Protein AF-A0A1B6F8Z1-F1 (afdb_monomer)

InterPro domains:
  IPR001841 Zinc finger, RING-type [PS50089] (67-107)
  IPR001841 Zinc finger, RING-type [SM00184] (67-106)
  IPR013083 Zinc finger, RING/FYVE/PHD-type [G3DSA:3.30.40.10] (55-114)
  IPR047227 RNA-binding protein MEX3 [PTHR23285] (30-114)

Nearest PDB structures (foldseek):
  5zi6-assembly3_F  TM=9.645E-01  e=3.222E-06  Homo sapiens
  2yhn-assembly1_B  TM=9.454E-01  e=1.757E-03  Homo sapiens
  6m2c-assembly2_F  TM=8.552E-01  e=6.358E-04  Homo sapiens
  6m2d-assembly6_F  TM=8.793E-01  e=1.170E-03  Homo sapiens
  6m2d-assembly4_D  TM=8.916E-01  e=1.642E-03  Homo sapiens

Mean predicted aligned error: 20.45 Å

Structure (mmCIF, N/CA/C/O backbone)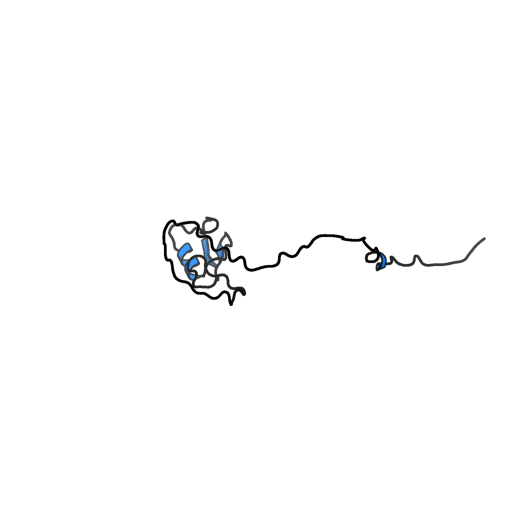:
data_AF-A0A1B6F8Z1-F1
#
_entry.id   AF-A0A1B6F8Z1-F1
#
loop_
_atom_site.group_PDB
_atom_site.id
_atom_site.type_symbol
_atom_site.label_atom_id
_atom_site.label_alt_id
_atom_site.label_comp_id
_atom_site.label_asym_id
_atom_site.label_entity_id
_atom_site.label_seq_id
_atom_site.pdbx_PDB_ins_code
_atom_site.Cartn_x
_atom_site.Cartn_y
_atom_site.Cartn_z
_atom_site.occupancy
_atom_site.B_iso_or_equiv
_atom_site.auth_seq_id
_atom_site.auth_comp_id
_atom_site.auth_asym_id
_atom_site.auth_atom_id
_atom_site.pdbx_PDB_model_num
ATOM 1 N N . SER A 1 1 ? 63.165 -21.901 60.356 1.00 39.94 1 SER A N 1
ATOM 2 C CA . SER A 1 1 ? 62.844 -22.607 59.102 1.00 39.94 1 SER A CA 1
ATOM 3 C C . SER A 1 1 ? 61.544 -22.018 58.585 1.00 39.94 1 SER A C 1
ATOM 5 O O . SER A 1 1 ? 60.593 -22.037 59.343 1.00 39.94 1 SER A O 1
ATOM 7 N N . SER A 1 2 ? 61.396 -21.387 57.430 1.00 43.84 2 SER A N 1
ATOM 8 C CA . SER A 1 2 ? 62.275 -21.141 56.291 1.00 43.84 2 SER A CA 1
ATOM 9 C C . SER A 1 2 ? 61.650 -19.974 55.512 1.00 43.84 2 SER A C 1
ATOM 11 O O . SER A 1 2 ? 60.426 -19.888 55.441 1.00 43.84 2 SER A O 1
ATOM 13 N N . SER A 1 3 ? 62.472 -19.102 54.936 1.00 50.91 3 SER A N 1
ATOM 14 C CA . SER A 1 3 ? 62.060 -18.169 53.878 1.00 50.91 3 SER A CA 1
ATOM 15 C C . SER A 1 3 ? 62.605 -18.662 52.534 1.00 50.91 3 SER A C 1
ATOM 17 O O . SER A 1 3 ? 63.558 -19.441 52.531 1.00 50.91 3 SER A O 1
ATOM 19 N N . SER A 1 4 ? 62.015 -18.137 51.450 1.00 47.31 4 SER A N 1
ATOM 20 C CA . SER A 1 4 ? 62.278 -18.331 50.006 1.00 47.31 4 SER A CA 1
ATOM 21 C C . SER A 1 4 ? 61.305 -19.296 49.314 1.00 47.31 4 SER A C 1
ATOM 23 O O . SER A 1 4 ? 61.006 -20.341 49.871 1.00 47.31 4 SER A O 1
ATOM 25 N N . SER A 1 5 ? 60.833 -19.115 48.074 1.00 51.03 5 SER A N 1
ATOM 26 C CA . SER A 1 5 ? 60.588 -17.987 47.145 1.00 51.03 5 SER A CA 1
ATOM 27 C C . SER A 1 5 ? 60.128 -18.630 45.822 1.00 51.03 5 SER A C 1
ATOM 29 O O . SER A 1 5 ? 60.764 -19.587 45.395 1.00 51.03 5 SER A O 1
ATOM 31 N N . GLY A 1 6 ? 59.135 -18.045 45.136 1.00 45.03 6 GLY A N 1
ATOM 32 C CA . GLY A 1 6 ? 58.865 -18.239 43.696 1.00 45.03 6 GLY A CA 1
ATOM 33 C C . GLY A 1 6 ? 58.199 -19.564 43.287 1.00 45.03 6 GLY A C 1
ATOM 34 O O . GLY A 1 6 ? 58.293 -20.560 43.984 1.00 45.03 6 GLY A O 1
ATOM 35 N N . SER A 1 7 ? 57.496 -19.682 42.164 1.00 46.94 7 SER A N 1
ATOM 36 C CA . SER A 1 7 ? 57.158 -18.740 41.095 1.00 46.94 7 SER A CA 1
ATOM 37 C C . SER A 1 7 ? 56.039 -19.360 40.252 1.00 46.94 7 SER A C 1
ATOM 39 O O . SER A 1 7 ? 55.919 -20.578 40.185 1.00 46.94 7 SER A O 1
ATOM 41 N N . ALA A 1 8 ? 55.312 -18.490 39.550 1.00 48.25 8 ALA A N 1
ATOM 42 C CA . ALA A 1 8 ? 54.651 -18.751 38.273 1.00 48.25 8 ALA A CA 1
ATOM 43 C C . ALA A 1 8 ? 53.645 -19.915 38.227 1.00 48.25 8 ALA A C 1
ATOM 45 O O . ALA A 1 8 ? 53.979 -21.038 37.860 1.00 48.25 8 ALA A O 1
ATOM 46 N N . THR A 1 9 ? 52.358 -19.600 38.411 1.00 49.16 9 THR A N 1
ATOM 47 C CA . THR A 1 9 ? 51.328 -20.340 37.672 1.00 49.16 9 THR A CA 1
ATOM 48 C C . THR A 1 9 ? 51.445 -19.878 36.221 1.00 49.16 9 THR A C 1
ATOM 50 O O . THR A 1 9 ? 50.915 -18.838 35.825 1.00 49.16 9 THR A O 1
ATOM 53 N N . THR A 1 10 ? 52.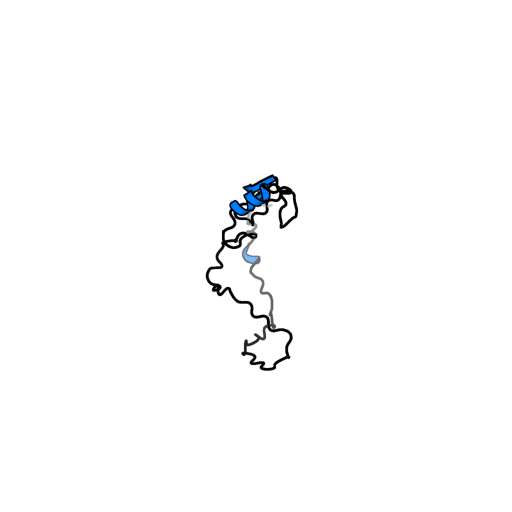279 -20.582 35.464 1.00 53.09 10 THR A N 1
ATOM 54 C CA . THR A 1 10 ? 52.391 -20.443 34.016 1.00 53.09 10 THR A CA 1
ATOM 55 C C . THR A 1 10 ? 51.003 -20.494 33.398 1.00 53.09 10 THR A C 1
ATOM 57 O O . THR A 1 10 ? 50.151 -21.271 33.828 1.00 53.09 10 THR A O 1
ATOM 60 N N . GLY A 1 11 ? 50.795 -19.581 32.453 1.00 49.91 11 GLY A N 1
ATOM 61 C CA . GLY A 1 11 ? 49.508 -19.229 31.890 1.00 49.91 11 GLY A CA 1
ATOM 62 C C . GLY A 1 11 ? 48.669 -20.410 31.424 1.00 49.91 11 GLY A C 1
ATOM 63 O O . GLY A 1 11 ? 49.165 -21.468 31.046 1.00 49.91 11 GLY A O 1
ATOM 64 N N . LEU A 1 12 ? 47.364 -20.159 31.432 1.00 56.88 12 LEU A N 1
ATOM 65 C CA . LEU A 1 12 ? 46.377 -20.871 30.639 1.00 56.88 12 LEU A CA 1
ATOM 66 C C . LEU A 1 12 ? 46.849 -20.833 29.178 1.00 56.88 12 LEU A C 1
ATOM 68 O O . LEU A 1 12 ? 46.664 -19.838 28.479 1.00 56.88 12 LEU A O 1
ATOM 72 N N . ASP A 1 13 ? 47.541 -21.890 28.763 1.00 56.09 13 ASP A N 1
ATOM 73 C CA . ASP A 1 13 ? 48.029 -22.071 27.407 1.00 56.09 13 ASP A CA 1
ATOM 74 C C . ASP A 1 13 ? 46.828 -22.340 26.495 1.00 56.09 13 ASP A C 1
ATOM 76 O O . ASP A 1 13 ? 46.313 -23.453 26.379 1.00 56.09 13 ASP A O 1
ATOM 80 N N . LEU A 1 14 ? 46.352 -21.274 25.850 1.00 55.78 14 LEU A N 1
ATOM 81 C CA . LEU A 1 14 ? 45.300 -21.322 24.834 1.00 55.78 14 LEU A CA 1
ATOM 82 C C . LEU A 1 14 ? 45.737 -22.112 23.573 1.00 55.78 14 LEU A C 1
ATOM 84 O O . LEU A 1 14 ? 44.960 -22.262 22.633 1.00 55.78 14 LEU A O 1
ATOM 88 N N . GLY A 1 15 ? 46.960 -22.655 23.545 1.00 56.22 15 GLY A N 1
ATOM 89 C CA . GLY A 1 15 ? 47.488 -23.508 22.484 1.00 56.22 15 GLY A CA 1
ATOM 90 C C . GLY A 1 15 ? 46.972 -24.950 22.506 1.00 56.22 15 GLY A C 1
ATOM 91 O O . GLY A 1 15 ? 47.116 -25.653 21.511 1.00 56.22 15 GLY A O 1
ATOM 92 N N . SER A 1 16 ? 46.299 -25.389 23.573 1.00 53.25 16 SER A N 1
ATOM 93 C CA . SER A 1 16 ? 45.811 -26.777 23.694 1.00 53.25 16 SER A CA 1
ATOM 94 C C . SER A 1 16 ? 44.429 -27.041 23.067 1.00 53.25 16 SER A C 1
ATOM 96 O O . SER A 1 16 ? 43.967 -28.177 23.071 1.00 53.25 16 SER A O 1
ATOM 98 N N . ILE A 1 17 ?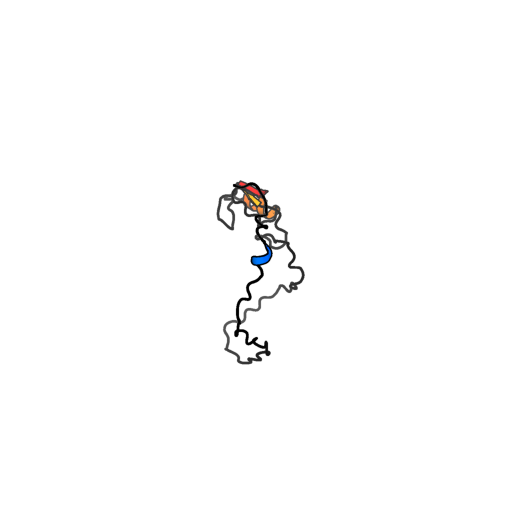 43.757 -26.029 22.502 1.00 57.03 17 ILE A N 1
ATOM 99 C CA . ILE A 1 17 ? 42.420 -26.198 21.890 1.00 57.03 17 ILE A CA 1
ATOM 100 C C . ILE A 1 17 ? 42.512 -26.707 20.439 1.00 57.03 17 ILE A C 1
ATOM 102 O O . ILE A 1 17 ? 41.608 -27.384 19.963 1.00 57.03 17 ILE A O 1
ATOM 106 N N . TRP A 1 18 ? 43.612 -26.434 19.735 1.00 61.06 18 TRP A N 1
ATOM 107 C CA . TRP A 1 18 ? 43.777 -26.783 18.315 1.00 61.06 18 TRP A CA 1
ATOM 108 C C . TRP A 1 18 ? 44.760 -27.940 18.074 1.00 61.06 18 TRP A C 1
ATOM 110 O O . TRP A 1 18 ? 45.132 -28.219 16.938 1.00 61.06 18 TRP A O 1
ATOM 120 N N . GLY A 1 19 ? 45.171 -28.630 19.143 1.00 58.47 19 GLY A N 1
ATOM 121 C CA . GLY A 1 19 ? 46.264 -29.601 19.131 1.00 58.47 19 GLY A CA 1
ATOM 122 C C . GLY A 1 19 ? 45.883 -31.004 19.593 1.00 58.47 19 GLY A C 1
ATOM 123 O O . GLY A 1 19 ? 46.650 -31.608 20.333 1.00 58.47 19 GLY A O 1
ATOM 124 N N . THR A 1 20 ? 44.733 -31.546 19.179 1.00 50.47 20 THR A N 1
ATOM 125 C CA . THR A 1 20 ? 44.533 -33.006 19.218 1.00 50.47 20 THR A CA 1
ATOM 126 C C . THR A 1 20 ? 44.026 -33.501 17.872 1.00 50.47 20 THR A C 1
ATOM 128 O O . THR A 1 20 ? 42.881 -33.299 17.482 1.00 50.47 20 THR A O 1
ATOM 131 N N . SER A 1 21 ? 44.970 -34.108 17.153 1.00 59.69 21 SER A N 1
ATOM 132 C CA . SER A 1 21 ? 44.786 -35.026 16.038 1.00 59.69 21 SER A CA 1
ATOM 133 C C . SER A 1 21 ? 43.542 -35.887 16.249 1.00 59.69 21 SER A C 1
ATOM 135 O O . SER A 1 21 ? 43.570 -36.798 17.077 1.00 59.69 21 SER A O 1
ATOM 137 N N . LEU A 1 22 ? 42.473 -35.601 15.505 1.00 49.47 22 LEU A N 1
ATOM 138 C CA . LEU A 1 22 ? 41.366 -36.531 15.374 1.00 49.47 22 LEU A CA 1
ATOM 139 C C . LEU A 1 22 ? 41.621 -37.404 14.149 1.00 49.47 22 LEU A C 1
ATOM 141 O O . LEU A 1 22 ? 42.007 -36.945 13.077 1.00 49.47 22 LEU A O 1
ATOM 145 N N . ASP A 1 23 ? 41.510 -38.680 14.450 1.00 55.94 23 ASP A N 1
ATOM 146 C CA . ASP A 1 23 ? 41.768 -39.867 13.673 1.00 55.94 23 ASP A CA 1
ATOM 147 C C . ASP A 1 23 ? 41.048 -39.910 12.313 1.00 55.94 23 ASP A C 1
ATOM 149 O O . ASP A 1 23 ? 40.089 -39.186 12.054 1.00 55.94 23 ASP A O 1
ATOM 153 N N . ARG A 1 24 ? 41.572 -40.794 11.463 1.00 61.94 24 ARG A N 1
ATOM 154 C CA . ARG A 1 24 ? 41.168 -41.155 10.100 1.00 61.94 24 ARG A CA 1
ATOM 155 C C . ARG A 1 24 ? 39.658 -41.063 9.826 1.00 61.94 24 ARG A C 1
ATOM 157 O O . ARG A 1 24 ? 38.878 -41.839 10.366 1.00 61.94 24 ARG A O 1
ATOM 164 N N . ASP A 1 25 ? 39.286 -40.240 8.851 1.00 50.81 25 ASP A N 1
ATOM 165 C CA . ASP A 1 25 ? 38.015 -40.365 8.133 1.00 50.81 25 ASP A CA 1
ATOM 166 C C . ASP A 1 25 ? 38.286 -41.115 6.819 1.00 50.81 25 ASP A C 1
ATOM 168 O O . ASP A 1 25 ? 38.615 -40.537 5.783 1.00 50.81 25 ASP A O 1
ATOM 172 N N . GLU A 1 26 ? 38.284 -42.449 6.897 1.00 56.62 26 GLU A N 1
ATOM 173 C CA . GLU A 1 26 ? 38.141 -43.283 5.707 1.00 56.62 26 GLU A CA 1
ATOM 174 C C . GLU A 1 26 ? 36.661 -43.356 5.351 1.00 56.62 26 GLU A C 1
ATOM 176 O O . GLU A 1 26 ? 35.887 -44.066 5.990 1.00 56.62 26 GLU A O 1
ATOM 181 N N . GLY A 1 27 ? 36.312 -42.679 4.264 1.00 58.81 27 GLY A N 1
ATOM 182 C CA . GLY A 1 27 ? 35.118 -42.979 3.499 1.00 58.81 27 GLY A CA 1
ATOM 183 C C . GLY A 1 27 ? 34.181 -41.795 3.358 1.00 58.81 27 GLY A C 1
ATOM 184 O O . GLY A 1 27 ? 33.666 -41.270 4.332 1.00 58.81 27 GLY A O 1
ATOM 185 N N . LEU A 1 28 ? 33.899 -41.476 2.098 1.00 60.56 28 LEU A N 1
ATOM 186 C CA . LEU A 1 28 ? 32.564 -41.359 1.503 1.00 60.56 28 LEU A CA 1
ATOM 187 C C . LEU A 1 28 ? 32.601 -40.254 0.449 1.00 60.56 28 LEU A C 1
ATOM 189 O O . LEU A 1 28 ? 32.585 -39.065 0.753 1.00 60.56 28 LEU A O 1
ATOM 193 N N . GLY A 1 29 ? 32.623 -40.663 -0.817 1.00 56.00 29 GLY A N 1
ATOM 194 C CA . GLY A 1 29 ? 32.463 -39.723 -1.913 1.00 56.00 29 GLY A CA 1
ATOM 195 C C . GLY A 1 29 ? 32.822 -40.298 -3.269 1.00 56.00 29 GLY A C 1
ATOM 196 O O . GLY A 1 29 ? 33.620 -39.694 -3.980 1.00 56.00 29 GLY A O 1
ATOM 197 N N . ASP A 1 30 ? 32.232 -41.436 -3.644 1.00 51.75 30 ASP A N 1
ATOM 198 C CA . ASP A 1 30 ? 32.020 -41.727 -5.062 1.00 51.75 30 ASP A CA 1
ATOM 199 C C . ASP A 1 30 ? 31.286 -40.521 -5.656 1.00 51.75 30 ASP A C 1
ATOM 201 O O . ASP A 1 30 ? 30.104 -40.287 -5.400 1.00 51.75 30 ASP A O 1
ATOM 205 N N . SER A 1 31 ? 32.033 -39.687 -6.374 1.00 55.44 31 SER A N 1
ATOM 206 C CA . SER A 1 31 ? 31.481 -38.561 -7.109 1.00 55.44 31 SER A CA 1
ATOM 207 C C . SER A 1 31 ? 30.660 -39.139 -8.258 1.00 55.44 31 SER A C 1
ATOM 209 O O . SER A 1 31 ? 31.244 -39.821 -9.103 1.00 55.44 31 SER A O 1
ATOM 211 N N . PRO A 1 32 ? 29.340 -38.898 -8.350 1.00 55.88 32 PRO A N 1
ATOM 212 C CA . PRO A 1 32 ? 28.627 -39.262 -9.556 1.00 55.88 32 PRO A CA 1
ATOM 213 C C . PRO A 1 32 ? 29.120 -38.353 -10.681 1.00 55.88 32 PRO A C 1
ATOM 215 O O . PRO A 1 32 ? 28.863 -37.146 -10.700 1.00 55.88 32 PRO A O 1
ATOM 218 N N . SER A 1 33 ? 29.849 -38.950 -11.620 1.00 52.88 33 SER A N 1
ATOM 219 C CA . SER A 1 33 ? 30.078 -38.392 -12.943 1.00 52.88 33 SER A CA 1
ATOM 220 C C . SER A 1 33 ? 28.733 -37.947 -13.517 1.00 52.88 33 SER A C 1
ATOM 222 O O . SER A 1 33 ? 27.805 -38.751 -13.617 1.00 52.88 33 SER A O 1
ATOM 224 N N . PHE A 1 34 ? 28.600 -36.683 -13.920 1.00 49.59 34 PHE A N 1
ATOM 225 C CA . PHE A 1 34 ? 27.481 -36.266 -14.765 1.00 49.59 34 PHE A CA 1
ATOM 226 C C . PHE A 1 34 ? 27.748 -36.762 -16.195 1.00 49.59 34 PHE A C 1
ATOM 228 O O . PHE A 1 34 ? 27.952 -36.006 -17.138 1.00 49.59 34 PHE A O 1
ATOM 235 N N . GLU A 1 35 ? 27.795 -38.077 -16.380 1.00 52.00 35 GLU A N 1
ATOM 236 C CA . GLU A 1 35 ? 27.752 -38.640 -17.719 1.00 52.00 35 GLU A CA 1
ATOM 237 C C . GLU A 1 35 ? 26.316 -38.524 -18.212 1.00 52.00 35 GLU A C 1
ATOM 239 O O . GLU A 1 35 ? 25.429 -39.284 -17.838 1.00 52.00 35 GLU A O 1
ATOM 244 N N . THR A 1 36 ? 26.105 -37.468 -18.996 1.00 55.19 36 THR A N 1
ATOM 245 C CA . THR A 1 36 ? 25.081 -37.277 -20.023 1.00 55.19 36 THR A CA 1
ATOM 246 C C . THR A 1 36 ? 24.231 -38.526 -20.270 1.00 55.19 36 THR A C 1
ATOM 248 O O . THR A 1 36 ? 24.493 -39.313 -21.182 1.00 55.19 36 THR A O 1
ATOM 251 N N . ALA A 1 37 ? 23.170 -38.691 -19.480 1.00 49.78 37 ALA A N 1
ATOM 252 C CA . ALA A 1 37 ? 22.161 -39.700 -19.737 1.00 49.78 37 ALA A CA 1
ATOM 253 C C . ALA A 1 37 ? 21.346 -39.254 -20.956 1.00 49.78 37 ALA A C 1
ATOM 255 O O . ALA A 1 37 ? 20.314 -38.591 -20.849 1.00 49.78 37 ALA A O 1
ATOM 256 N N . THR A 1 38 ? 21.823 -39.640 -22.140 1.00 55.91 38 THR A N 1
ATOM 257 C CA . THR A 1 38 ? 20.963 -39.874 -23.301 1.00 55.91 38 THR A CA 1
ATOM 258 C C . THR A 1 38 ? 20.013 -41.008 -22.928 1.00 55.91 38 THR A C 1
ATOM 260 O O . THR A 1 38 ? 20.247 -42.174 -23.222 1.00 55.91 38 THR A O 1
ATOM 263 N N . ALA A 1 39 ? 18.932 -40.667 -22.236 1.00 44.97 39 ALA A N 1
ATOM 264 C CA . ALA A 1 39 ? 17.770 -41.523 -22.101 1.00 44.97 39 ALA A CA 1
ATOM 265 C C . ALA A 1 39 ? 16.736 -41.046 -23.125 1.00 44.97 39 ALA A C 1
ATOM 267 O O . ALA A 1 39 ? 15.771 -40.354 -22.812 1.00 44.97 39 ALA A O 1
ATOM 268 N N . SER A 1 40 ? 16.966 -41.409 -24.390 1.00 61.38 40 SER A N 1
ATOM 269 C CA . SER A 1 40 ? 15.867 -41.523 -25.345 1.00 61.38 40 SER A CA 1
ATOM 270 C C . SER A 1 40 ? 15.004 -42.691 -24.899 1.00 61.38 40 SER A C 1
ATOM 272 O O . SER A 1 40 ? 15.398 -43.839 -25.075 1.00 61.38 40 SER A O 1
ATOM 274 N N . SER A 1 41 ? 13.843 -42.413 -24.318 1.00 48.84 41 SER A N 1
ATOM 275 C CA . SER A 1 41 ? 12.703 -43.332 -24.318 1.00 48.84 41 SER A CA 1
ATOM 276 C C . SER A 1 41 ? 11.435 -42.554 -24.009 1.00 48.84 41 SER A C 1
ATOM 278 O O . SER A 1 41 ? 11.125 -42.225 -22.867 1.00 48.84 41 SER A O 1
ATOM 280 N N . SER A 1 42 ? 10.727 -42.248 -25.088 1.00 56.84 42 SER A N 1
ATOM 281 C CA . SER A 1 42 ? 9.384 -41.700 -25.146 1.00 56.84 42 SER A CA 1
ATOM 282 C C . SER A 1 42 ? 8.424 -42.456 -24.227 1.00 56.84 42 SER A C 1
ATOM 284 O O . SER A 1 42 ? 8.062 -43.597 -24.510 1.00 56.84 42 SER A O 1
ATOM 286 N N . ILE A 1 43 ? 7.951 -41.796 -23.170 1.00 63.53 43 ILE A N 1
ATOM 287 C CA . ILE A 1 43 ? 6.708 -42.187 -22.505 1.00 63.53 43 ILE A CA 1
ATOM 288 C C . ILE A 1 43 ? 5.608 -41.273 -23.039 1.00 63.53 43 ILE A C 1
ATOM 290 O O . ILE A 1 43 ? 5.672 -40.049 -22.971 1.00 63.53 43 ILE A O 1
ATOM 294 N N . TRP A 1 44 ? 4.651 -41.914 -23.688 1.00 52.31 44 TRP A N 1
ATOM 295 C CA . TRP A 1 44 ? 3.636 -41.343 -24.553 1.00 52.31 44 TRP A CA 1
ATOM 296 C C . TRP A 1 44 ? 2.650 -40.431 -23.799 1.00 52.31 44 TRP A C 1
ATOM 298 O O . TRP A 1 44 ? 1.992 -40.842 -22.851 1.00 52.31 44 TRP A O 1
ATOM 308 N N . SER A 1 45 ? 2.576 -39.193 -24.287 1.00 56.25 45 SER A N 1
ATOM 309 C CA . SER A 1 45 ? 1.421 -38.301 -24.464 1.00 56.25 45 SER A CA 1
ATOM 310 C C . SER A 1 45 ? 0.278 -38.278 -23.437 1.00 56.25 45 SER A C 1
ATOM 312 O O . SER A 1 45 ? -0.576 -39.159 -23.410 1.00 56.25 45 SER A O 1
ATOM 314 N N . PHE A 1 46 ? 0.077 -37.100 -22.842 1.00 54.97 46 PHE A N 1
ATOM 315 C CA . PHE A 1 46 ? -1.228 -36.441 -22.898 1.00 54.97 46 PHE A CA 1
ATOM 316 C C . PHE A 1 46 ? -1.057 -34.919 -23.018 1.00 54.97 46 PHE A C 1
ATOM 318 O O . PHE A 1 46 ? -0.306 -34.292 -22.281 1.00 54.97 46 PHE A O 1
ATOM 325 N N . SER A 1 47 ? -1.781 -34.360 -23.987 1.00 50.19 47 SER A N 1
ATOM 326 C CA . SER A 1 47 ? -2.068 -32.936 -24.183 1.00 50.19 47 SER A CA 1
ATOM 327 C C . SER A 1 47 ? -0.892 -32.014 -24.518 1.00 50.19 47 SER A C 1
ATOM 329 O O . SER A 1 47 ? -0.240 -31.419 -23.665 1.00 50.19 47 SER A O 1
ATOM 331 N N . ALA A 1 48 ? -0.730 -31.782 -25.821 1.00 54.16 48 ALA A N 1
ATOM 332 C CA . ALA A 1 48 ? -0.130 -30.562 -26.333 1.00 54.16 48 ALA A CA 1
ATOM 333 C C . ALA A 1 48 ? -0.820 -29.337 -25.707 1.00 54.16 48 ALA A C 1
ATOM 335 O O . ALA A 1 48 ? -1.980 -29.047 -26.002 1.00 54.16 48 ALA A O 1
ATOM 336 N N . ARG A 1 49 ? -0.091 -28.586 -24.882 1.00 55.16 49 ARG A N 1
ATOM 337 C CA . ARG A 1 49 ? -0.377 -27.169 -24.671 1.00 55.16 49 ARG A CA 1
ATOM 338 C C . ARG A 1 49 ? 0.894 -26.379 -24.964 1.00 55.16 49 ARG A C 1
ATOM 340 O O . ARG A 1 49 ? 1.780 -26.340 -24.114 1.00 55.16 49 ARG A O 1
ATOM 347 N N . PRO A 1 50 ? 1.017 -25.742 -26.140 1.00 53.06 50 PRO A N 1
ATOM 348 C CA . PRO A 1 50 ? 2.057 -24.753 -26.333 1.00 53.06 50 PRO A CA 1
ATOM 349 C C . PRO A 1 50 ? 1.682 -23.540 -25.481 1.00 53.06 50 PRO A C 1
ATOM 351 O O . PRO A 1 50 ? 0.606 -22.967 -25.631 1.00 53.06 50 PRO A O 1
ATOM 354 N N . SER A 1 51 ? 2.548 -23.171 -24.549 1.00 48.47 51 SER A N 1
ATOM 355 C CA . SER A 1 51 ? 2.517 -21.841 -23.946 1.00 48.47 51 SER A CA 1
ATOM 356 C C . SER A 1 51 ? 3.907 -21.239 -24.135 1.00 48.47 51 SER A C 1
ATOM 358 O O . SER A 1 51 ? 4.815 -21.613 -23.399 1.00 48.47 51 SER A O 1
ATOM 360 N N . PRO A 1 52 ? 4.136 -20.365 -25.126 1.00 69.19 52 PRO A N 1
ATOM 361 C CA . PRO A 1 52 ? 5.121 -19.303 -24.982 1.00 69.19 52 PRO A CA 1
ATOM 362 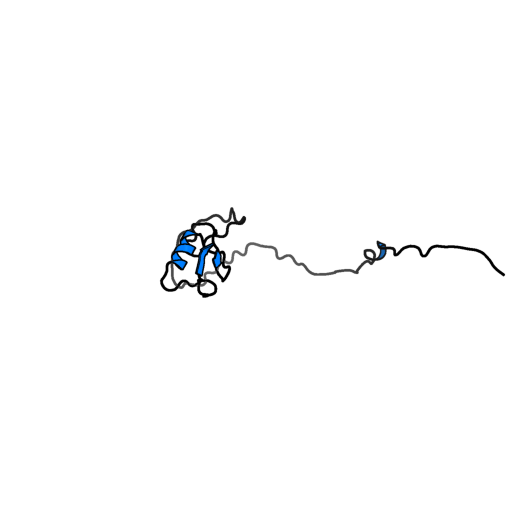C C . PRO A 1 52 ? 4.416 -18.084 -24.339 1.00 69.19 52 PRO A C 1
ATOM 364 O O . PRO A 1 52 ? 3.183 -18.090 -24.267 1.00 69.19 52 PRO A O 1
ATOM 367 N N . PRO A 1 53 ? 5.098 -17.006 -23.917 1.00 50.84 53 PRO A N 1
ATOM 368 C CA . PRO A 1 53 ? 6.537 -16.743 -23.903 1.00 50.84 53 PRO A CA 1
ATOM 369 C C . PRO A 1 53 ? 7.025 -16.228 -22.529 1.00 50.84 53 PRO A C 1
ATOM 371 O O . PRO A 1 53 ? 6.379 -15.396 -21.911 1.00 50.84 53 PRO A O 1
ATOM 374 N N . HIS A 1 54 ? 8.229 -16.593 -22.101 1.00 47.22 54 HIS A N 1
ATOM 375 C CA . HIS A 1 54 ? 9.173 -15.563 -21.657 1.00 47.22 54 HIS A CA 1
ATOM 376 C C . HIS A 1 54 ? 10.575 -16.154 -21.644 1.00 47.22 54 HIS A C 1
ATOM 378 O O . HIS A 1 54 ? 11.012 -16.832 -20.719 1.00 47.22 54 HIS A O 1
ATOM 384 N N . SER A 1 55 ? 11.267 -15.908 -22.749 1.00 52.62 55 SER A N 1
ATOM 385 C CA . SER A 1 55 ? 12.714 -15.907 -22.773 1.00 52.62 55 SER A CA 1
ATOM 386 C C . SER A 1 55 ? 13.169 -14.726 -21.920 1.00 52.62 55 SER A C 1
ATOM 388 O O . SER A 1 55 ? 13.303 -13.616 -22.421 1.00 52.62 55 SER A O 1
ATOM 390 N N . THR A 1 56 ? 13.376 -14.943 -20.629 1.00 50.41 56 THR A N 1
ATOM 391 C CA . THR A 1 56 ? 14.205 -14.054 -19.814 1.00 50.41 56 THR A CA 1
ATOM 392 C C . THR A 1 56 ? 15.374 -14.875 -19.330 1.00 50.41 56 THR A C 1
ATOM 394 O O . THR A 1 56 ? 15.233 -15.753 -18.483 1.00 50.41 56 THR A O 1
ATOM 397 N N . SER A 1 57 ? 16.515 -14.625 -19.960 1.00 48.94 57 SER A N 1
ATOM 398 C CA . SER A 1 57 ? 17.834 -15.094 -19.565 1.00 48.94 57 SER A CA 1
ATOM 399 C C . SER A 1 57 ? 17.990 -15.091 -18.035 1.00 48.94 57 SER A C 1
ATOM 401 O O . SER A 1 57 ? 17.660 -14.081 -17.419 1.00 48.94 57 SER A O 1
ATOM 403 N N . PRO A 1 58 ? 18.542 -16.142 -17.401 1.00 52.19 58 PRO A N 1
ATOM 404 C CA . PRO A 1 58 ? 18.834 -16.149 -15.964 1.00 52.19 58 PRO A CA 1
ATOM 405 C C . PRO A 1 58 ? 20.109 -15.349 -15.622 1.00 52.19 58 PRO A C 1
ATOM 407 O O . PRO A 1 58 ? 20.831 -15.689 -14.689 1.00 52.19 58 PRO A O 1
ATOM 410 N N . THR A 1 59 ? 20.411 -14.295 -16.384 1.00 50.19 59 THR A N 1
ATOM 411 C CA . THR A 1 59 ? 21.405 -13.293 -15.985 1.00 50.19 59 THR A CA 1
ATOM 412 C C . THR A 1 59 ? 20.634 -12.176 -15.290 1.00 50.19 59 THR A C 1
ATOM 414 O O . THR A 1 59 ? 19.535 -11.840 -15.717 1.00 50.19 59 THR A O 1
ATOM 417 N N . GLU A 1 60 ? 21.172 -11.637 -14.201 1.00 50.91 60 GLU A N 1
ATOM 418 C CA . GLU A 1 60 ? 20.581 -10.610 -13.327 1.00 50.91 60 GLU A CA 1
ATOM 419 C C . GLU A 1 60 ? 19.711 -11.102 -12.142 1.00 50.91 60 GLU A C 1
ATOM 421 O O . GLU A 1 60 ? 18.868 -10.358 -11.635 1.00 50.91 60 GLU A O 1
ATOM 426 N N . SER A 1 61 ? 19.950 -12.304 -11.599 1.00 51.47 61 SER A N 1
ATOM 427 C CA . SER A 1 61 ? 19.539 -12.644 -10.218 1.00 51.47 61 SER A CA 1
ATOM 428 C C . SER A 1 61 ? 20.468 -11.986 -9.191 1.00 51.47 61 SER A C 1
ATOM 430 O O . SER A 1 61 ? 21.193 -12.655 -8.459 1.00 51.47 61 SER A O 1
ATOM 432 N N . LEU A 1 62 ? 20.449 -10.655 -9.127 1.00 55.75 62 LEU A N 1
ATOM 433 C CA . LEU A 1 62 ? 21.078 -9.903 -8.044 1.00 55.75 62 LEU A CA 1
ATOM 434 C C . LEU A 1 62 ? 20.091 -8.848 -7.528 1.00 55.75 62 LEU A C 1
ATOM 436 O O . LEU A 1 62 ? 20.133 -7.676 -7.879 1.00 55.75 62 LEU A O 1
ATOM 440 N N . GLY A 1 63 ? 19.150 -9.309 -6.701 1.00 62.03 63 GLY A N 1
ATOM 441 C CA . GLY A 1 63 ? 18.626 -8.504 -5.594 1.00 62.03 63 GLY A CA 1
ATOM 442 C C . GLY A 1 63 ? 17.360 -7.665 -5.788 1.00 62.03 63 GLY A C 1
ATOM 443 O O . GLY A 1 63 ? 16.970 -7.021 -4.819 1.00 62.03 63 GLY A O 1
ATOM 444 N N . LYS A 1 64 ? 16.677 -7.667 -6.941 1.00 70.19 64 LYS A N 1
ATOM 445 C CA . LYS A 1 64 ? 15.378 -6.972 -7.064 1.00 70.19 64 LYS A CA 1
ATOM 446 C C . LYS A 1 64 ? 14.209 -7.939 -6.875 1.00 70.19 64 LYS A C 1
ATOM 448 O O . LYS A 1 64 ? 14.108 -8.939 -7.576 1.00 70.19 64 LYS A O 1
ATOM 453 N N . ARG A 1 65 ? 13.356 -7.669 -5.880 1.00 86.81 65 ARG A N 1
ATOM 454 C CA . ARG A 1 65 ? 12.063 -8.351 -5.725 1.00 86.81 65 ARG A CA 1
ATOM 455 C C . ARG A 1 65 ? 11.045 -7.598 -6.571 1.00 86.81 65 ARG A C 1
ATOM 457 O O . ARG A 1 65 ? 10.917 -6.389 -6.401 1.00 86.81 65 ARG A O 1
ATOM 464 N N . ASP A 1 66 ? 10.333 -8.302 -7.440 1.00 92.25 66 ASP A N 1
ATOM 465 C CA . ASP A 1 66 ? 9.279 -7.724 -8.277 1.00 92.25 66 ASP A CA 1
ATOM 466 C C . ASP A 1 66 ? 7.913 -7.793 -7.589 1.00 92.25 66 ASP A C 1
ATOM 468 O O . ASP A 1 66 ? 7.645 -8.657 -6.746 1.00 92.25 66 ASP A O 1
ATOM 472 N N . CYS A 1 67 ? 7.050 -6.832 -7.909 1.00 93.06 67 CYS A N 1
ATOM 473 C CA . CYS A 1 67 ? 5.722 -6.712 -7.336 1.00 93.06 67 CYS A CA 1
ATOM 474 C C . CYS A 1 67 ? 4.906 -7.971 -7.626 1.00 93.06 67 CYS A C 1
ATOM 476 O O . CYS A 1 67 ? 4.674 -8.318 -8.779 1.00 93.06 67 CYS A O 1
ATOM 478 N N . HIS A 1 68 ? 4.363 -8.585 -6.579 1.00 90.12 68 HIS A N 1
ATOM 479 C CA . HIS A 1 68 ? 3.571 -9.808 -6.680 1.00 90.12 68 HIS A CA 1
ATOM 480 C C . HIS A 1 68 ? 2.295 -9.657 -7.531 1.00 90.12 68 HIS A C 1
ATOM 482 O O . HIS A 1 68 ? 1.782 -10.639 -8.051 1.00 90.12 68 HIS A O 1
ATOM 488 N N . VAL A 1 69 ? 1.774 -8.433 -7.674 1.00 90.62 69 VAL A N 1
ATOM 489 C CA . VAL A 1 69 ? 0.523 -8.163 -8.400 1.00 90.62 69 VAL A CA 1
ATOM 490 C C . VAL A 1 69 ? 0.769 -7.903 -9.883 1.00 90.62 69 VAL A C 1
ATOM 492 O O . VAL A 1 69 ? 0.059 -8.461 -10.712 1.00 90.62 69 VAL A O 1
ATOM 495 N N . CYS A 1 70 ? 1.731 -7.042 -10.231 1.00 92.69 70 CYS A N 1
ATOM 496 C CA . CYS A 1 70 ? 1.964 -6.666 -11.628 1.00 92.69 70 CYS A CA 1
ATOM 497 C C . CYS A 1 70 ? 3.179 -7.339 -12.270 1.00 92.69 70 CYS A C 1
ATOM 499 O O . CYS A 1 70 ? 3.243 -7.358 -13.489 1.00 92.69 70 CYS A O 1
ATOM 501 N N . GLY A 1 71 ? 4.149 -7.842 -11.501 1.00 89.12 71 GLY A N 1
ATOM 502 C CA . GLY A 1 71 ? 5.376 -8.476 -12.011 1.00 89.12 71 GLY A CA 1
ATOM 503 C C . GLY A 1 71 ? 6.335 -7.560 -12.787 1.00 89.12 71 GLY A C 1
ATOM 504 O O . GLY A 1 71 ? 7.465 -7.947 -13.035 1.00 89.12 71 GLY A O 1
ATOM 505 N N . ASP A 1 72 ? 5.896 -6.354 -13.150 1.00 89.06 72 ASP A N 1
ATOM 506 C CA . ASP A 1 72 ? 6.635 -5.403 -13.993 1.00 89.06 72 ASP A CA 1
ATOM 507 C C . ASP A 1 72 ? 7.496 -4.395 -13.215 1.00 89.06 72 ASP A C 1
ATOM 509 O O . ASP A 1 72 ? 8.421 -3.797 -13.757 1.00 89.06 72 ASP A O 1
ATOM 513 N N . ARG A 1 73 ? 7.152 -4.137 -11.949 1.00 91.19 73 ARG A N 1
ATOM 514 C CA . ARG A 1 73 ? 7.760 -3.078 -11.128 1.00 91.19 73 ARG A CA 1
ATOM 515 C C . ARG A 1 73 ? 8.382 -3.665 -9.883 1.00 91.19 73 ARG A C 1
ATOM 517 O O . ARG A 1 73 ? 7.832 -4.605 -9.317 1.00 91.19 73 ARG A O 1
ATOM 524 N N . GLU A 1 74 ? 9.453 -3.043 -9.410 1.00 93.00 74 GLU A N 1
ATOM 525 C CA . GLU A 1 74 ? 10.095 -3.456 -8.169 1.00 93.00 74 GLU A CA 1
ATOM 526 C C . GLU A 1 74 ? 9.176 -3.247 -6.951 1.00 93.00 74 GLU A C 1
ATOM 528 O O . GLU A 1 74 ? 8.271 -2.401 -6.925 1.00 93.00 74 GLU A O 1
ATOM 533 N N . VAL A 1 75 ? 9.413 -4.058 -5.929 1.00 93.56 75 VAL A N 1
ATOM 534 C CA . VAL A 1 75 ? 8.754 -3.969 -4.632 1.00 93.56 75 VAL A CA 1
ATOM 535 C C . VAL A 1 75 ? 9.259 -2.733 -3.896 1.00 93.56 75 VAL A C 1
ATOM 537 O O . VAL A 1 75 ? 10.371 -2.720 -3.375 1.00 93.56 75 VAL A O 1
ATOM 540 N N . THR A 1 76 ? 8.408 -1.711 -3.835 1.00 93.25 76 THR A N 1
ATOM 541 C CA . THR A 1 76 ? 8.694 -0.437 -3.161 1.00 93.25 76 THR A CA 1
ATOM 542 C C . THR A 1 76 ? 7.786 -0.152 -1.974 1.00 93.25 76 THR A C 1
ATOM 544 O O . THR A 1 76 ? 8.052 0.810 -1.263 1.00 93.25 76 THR A O 1
ATOM 547 N N . ALA A 1 77 ? 6.733 -0.950 -1.764 1.00 92.88 77 ALA A N 1
ATOM 548 C CA . ALA A 1 77 ? 5.718 -0.679 -0.758 1.00 92.88 77 ALA A CA 1
ATOM 549 C C . ALA A 1 77 ? 5.359 -1.891 0.114 1.00 92.88 77 ALA A C 1
ATOM 551 O O . ALA A 1 77 ? 5.182 -3.024 -0.361 1.00 92.88 77 ALA A O 1
ATOM 552 N N . ALA A 1 78 ? 5.160 -1.611 1.399 1.00 93.12 78 ALA A N 1
ATOM 553 C CA . ALA A 1 78 ? 4.692 -2.520 2.427 1.00 93.12 78 ALA A CA 1
ATOM 554 C C . ALA A 1 78 ? 3.262 -2.188 2.868 1.00 93.12 78 ALA A C 1
ATOM 556 O O . ALA A 1 78 ? 2.853 -1.030 2.942 1.00 93.12 78 ALA A O 1
ATOM 557 N N . LEU A 1 79 ? 2.493 -3.225 3.196 1.00 94.06 79 LEU A N 1
ATOM 558 C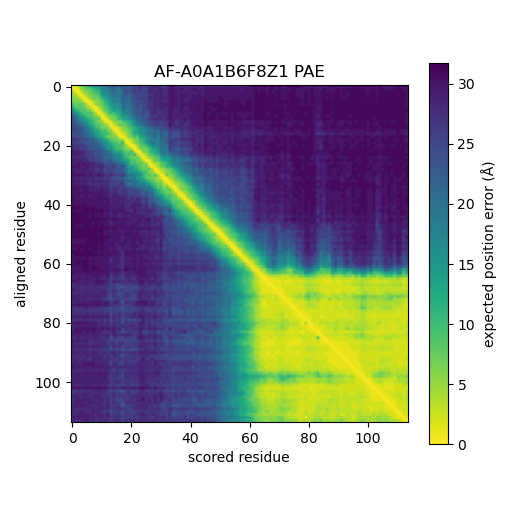 CA . LEU A 1 79 ? 1.115 -3.073 3.665 1.00 94.06 79 LEU A CA 1
ATOM 559 C C . LEU A 1 79 ? 1.055 -3.047 5.197 1.00 94.06 79 LEU A C 1
ATOM 561 O O . LEU A 1 79 ? 1.513 -3.979 5.856 1.00 94.06 79 LEU A O 1
ATOM 565 N N . VAL A 1 80 ? 0.443 -2.020 5.779 1.00 94.12 80 VAL A N 1
ATOM 566 C CA . VAL A 1 80 ? 0.255 -1.867 7.234 1.00 94.12 80 VAL A CA 1
ATOM 567 C C . VAL A 1 80 ? -1.114 -2.427 7.643 1.00 94.12 80 VAL A C 1
ATOM 569 O O . VAL A 1 80 ? -2.097 -2.153 6.950 1.00 94.12 80 VAL A O 1
ATOM 572 N N . PRO A 1 81 ? -1.227 -3.185 8.757 1.00 91.62 81 PRO A N 1
ATOM 573 C CA . PRO A 1 81 ? -0.199 -3.494 9.765 1.00 91.62 81 PRO A CA 1
ATOM 574 C C . PRO A 1 81 ? 0.635 -4.752 9.483 1.00 91.62 81 PRO A C 1
ATOM 576 O O . PRO A 1 81 ? 1.543 -5.064 10.244 1.00 91.62 81 PRO A O 1
ATOM 579 N N . CYS A 1 82 ? 0.328 -5.503 8.425 1.00 94.56 82 CYS A N 1
ATOM 580 C CA . CYS A 1 82 ? 0.906 -6.833 8.223 1.00 94.56 82 CYS A CA 1
ATOM 581 C C . CYS A 1 82 ? 2.401 -6.850 7.847 1.00 94.56 82 CYS A C 1
ATOM 583 O O . CYS A 1 82 ? 3.041 -7.889 7.962 1.00 94.56 82 CYS A O 1
ATOM 585 N N . GLY A 1 83 ? 2.957 -5.732 7.378 1.00 93.12 83 GLY A N 1
ATOM 586 C CA . GLY A 1 83 ? 4.367 -5.585 7.014 1.00 93.12 83 GLY A CA 1
ATOM 587 C C . GLY A 1 83 ? 4.786 -6.273 5.710 1.00 93.12 83 GLY A C 1
ATOM 588 O O . GLY A 1 83 ? 5.971 -6.266 5.384 1.00 93.12 83 GLY A O 1
ATOM 589 N N . HIS A 1 84 ? 3.860 -6.857 4.937 1.00 94.12 84 HIS A N 1
ATOM 590 C CA . HIS A 1 84 ? 4.205 -7.519 3.676 1.00 94.12 84 HIS A CA 1
ATOM 591 C C . HIS A 1 84 ? 4.668 -6.504 2.633 1.00 94.12 84 HIS A C 1
ATOM 593 O O . HIS A 1 84 ? 3.862 -5.809 2.016 1.00 94.12 84 HIS A O 1
ATOM 599 N N . ASN A 1 85 ? 5.982 -6.457 2.430 1.00 93.38 85 ASN A N 1
ATOM 600 C CA . ASN A 1 85 ? 6.648 -5.662 1.411 1.00 93.38 85 ASN A CA 1
ATOM 601 C C . ASN A 1 85 ? 6.824 -6.526 0.162 1.00 93.38 85 ASN A C 1
ATOM 603 O O . ASN A 1 85 ? 7.865 -7.160 -0.002 1.00 93.38 85 ASN A O 1
ATOM 607 N N . LEU A 1 86 ? 5.762 -6.678 -0.628 1.00 92.81 86 LEU A N 1
ATOM 608 C CA . LEU A 1 86 ? 5.714 -7.508 -1.845 1.00 92.81 86 LEU A CA 1
ATOM 609 C C . LEU A 1 86 ? 5.024 -6.778 -3.008 1.00 92.81 86 LEU A C 1
ATOM 611 O O . LEU A 1 86 ? 4.732 -7.377 -4.043 1.00 92.81 86 LEU A O 1
ATOM 615 N N . PHE A 1 87 ? 4.754 -5.483 -2.857 1.00 93.81 87 PHE A N 1
ATOM 616 C CA . PHE A 1 87 ? 3.955 -4.710 -3.796 1.00 93.81 87 PHE A CA 1
ATOM 617 C C . PHE A 1 87 ? 4.731 -3.479 -4.255 1.00 93.81 87 PHE A C 1
ATOM 619 O O . PHE A 1 87 ? 5.517 -2.914 -3.502 1.00 93.81 87 PHE A O 1
ATOM 626 N N . CYS A 1 88 ? 4.512 -3.038 -5.490 1.00 95.50 88 CYS A N 1
ATOM 627 C CA . CYS A 1 88 ? 4.893 -1.686 -5.873 1.00 95.50 88 CYS A CA 1
ATOM 628 C C . CYS A 1 88 ? 3.867 -0.703 -5.292 1.00 95.50 88 CYS A C 1
ATOM 630 O O . CYS A 1 88 ? 2.688 -1.055 -5.152 1.00 95.50 88 CYS A O 1
ATOM 632 N N . LEU A 1 89 ? 4.285 0.538 -5.043 1.00 94.25 89 LEU A N 1
ATOM 633 C CA . LEU A 1 89 ? 3.431 1.596 -4.491 1.00 94.25 89 LEU A CA 1
ATOM 634 C C . LEU A 1 89 ? 2.053 1.686 -5.169 1.00 94.25 89 LEU A C 1
ATOM 636 O O . LEU A 1 89 ? 1.032 1.681 -4.496 1.00 94.25 89 LEU A O 1
ATOM 640 N N . GLU A 1 90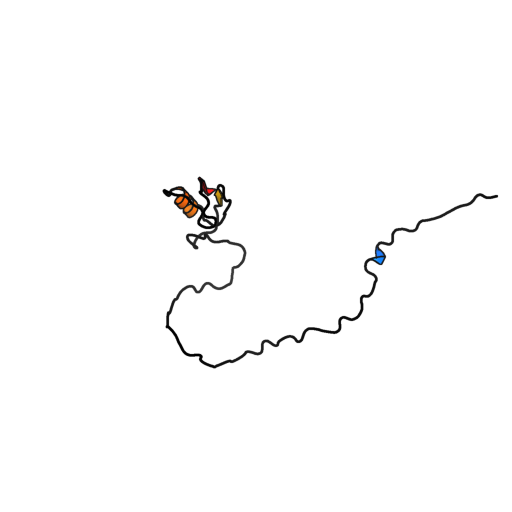 ? 2.000 1.656 -6.502 1.00 95.31 90 GLU A N 1
ATOM 641 C CA . GLU A 1 90 ? 0.741 1.792 -7.243 1.00 95.31 90 GLU A CA 1
ATOM 642 C C . GLU A 1 90 ? -0.243 0.631 -7.002 1.00 95.31 90 GLU A C 1
ATOM 644 O O . GLU A 1 90 ? -1.441 0.851 -6.825 1.00 95.31 90 GLU A O 1
ATOM 649 N N . CYS A 1 91 ? 0.248 -0.611 -6.958 1.00 94.12 91 CYS A N 1
ATOM 650 C CA . CYS A 1 91 ? -0.579 -1.778 -6.653 1.00 94.12 91 CYS A CA 1
ATOM 651 C C . CYS A 1 91 ? -1.039 -1.758 -5.194 1.00 94.12 91 CYS A C 1
ATOM 653 O O . CYS A 1 91 ? -2.197 -2.066 -4.920 1.00 94.12 91 CYS A O 1
ATOM 655 N N . ALA A 1 92 ? -0.164 -1.349 -4.275 1.00 93.81 92 ALA A N 1
ATOM 656 C CA . ALA A 1 92 ? -0.489 -1.229 -2.862 1.00 93.81 92 ALA A CA 1
ATOM 657 C C . ALA A 1 92 ? -1.576 -0.165 -2.616 1.00 93.81 92 ALA A C 1
ATOM 659 O O . ALA A 1 92 ? -2.566 -0.441 -1.942 1.00 93.81 92 ALA A O 1
ATOM 660 N N . THR A 1 93 ? -1.471 1.015 -3.236 1.00 93.38 93 THR A N 1
ATOM 661 C CA . THR A 1 93 ? -2.496 2.068 -3.138 1.00 93.38 93 THR A CA 1
ATOM 662 C C . THR A 1 93 ? -3.833 1.630 -3.737 1.00 93.38 93 THR A C 1
ATOM 664 O O . THR A 1 93 ? -4.877 1.898 -3.146 1.00 93.38 93 THR A O 1
ATOM 667 N N . ARG A 1 94 ? -3.825 0.926 -4.879 1.00 93.44 94 ARG A N 1
ATOM 668 C CA . ARG A 1 94 ? -5.058 0.386 -5.482 1.00 93.44 94 ARG A CA 1
ATOM 669 C C . ARG A 1 94 ? -5.740 -0.643 -4.579 1.00 93.44 94 ARG A C 1
ATOM 671 O O . ARG A 1 94 ? -6.961 -0.619 -4.483 1.00 93.44 94 ARG A O 1
ATOM 678 N N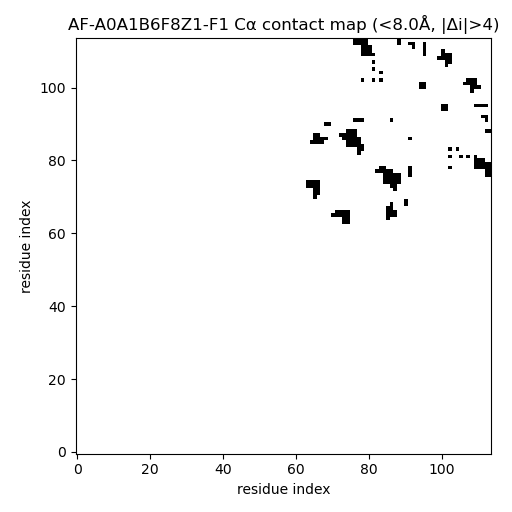 . LEU A 1 95 ? -4.969 -1.502 -3.905 1.00 91.00 95 LEU A N 1
ATOM 679 C CA . LEU A 1 95 ? -5.501 -2.442 -2.912 1.00 91.00 95 LEU A CA 1
ATOM 680 C C . LEU A 1 95 ? -6.157 -1.698 -1.742 1.00 91.00 95 LEU A C 1
ATOM 682 O O . LEU A 1 95 ? -7.283 -2.023 -1.383 1.00 91.00 95 LEU A O 1
ATOM 686 N N . CYS A 1 96 ? -5.502 -0.663 -1.205 1.00 90.62 96 CYS A N 1
ATOM 687 C CA . CYS A 1 96 ? -6.051 0.160 -0.120 1.00 90.62 96 CYS A CA 1
ATOM 688 C C . CYS A 1 96 ? -7.314 0.946 -0.517 1.00 90.62 96 CYS A C 1
ATOM 690 O O . CYS A 1 96 ? -8.129 1.256 0.343 1.00 90.62 96 CYS A O 1
ATOM 692 N N . ALA A 1 97 ? -7.475 1.288 -1.799 1.00 90.50 97 ALA A N 1
ATOM 693 C CA . ALA A 1 97 ? -8.634 2.025 -2.308 1.00 90.50 97 ALA A CA 1
ATOM 694 C C . ALA A 1 97 ? -9.864 1.137 -2.592 1.00 90.50 97 ALA A C 1
ATOM 696 O O . ALA A 1 97 ? -10.923 1.657 -2.946 1.00 90.50 97 ALA A O 1
ATOM 697 N N . GLY A 1 98 ? -9.728 -0.189 -2.490 1.00 87.75 98 GLY A N 1
ATOM 698 C CA . GLY A 1 98 ? -10.826 -1.133 -2.689 1.00 87.75 98 GLY A CA 1
ATOM 699 C C . GLY A 1 98 ? -11.868 -1.096 -1.566 1.00 87.75 98 GLY A C 1
ATOM 700 O O . GLY A 1 98 ? -11.650 -0.525 -0.503 1.00 87.75 98 GLY A O 1
ATOM 701 N N . SER A 1 99 ? -13.012 -1.749 -1.793 1.00 85.94 99 SER A N 1
ATOM 702 C CA . SER A 1 99 ? -14.080 -1.868 -0.788 1.00 85.94 99 SER A CA 1
ATOM 703 C C . SER A 1 99 ? -13.712 -2.770 0.395 1.00 85.94 99 SER A C 1
ATOM 705 O O . SER A 1 99 ? -14.279 -2.606 1.468 1.00 85.94 99 SER A O 1
ATOM 707 N N . ASP A 1 100 ? -12.787 -3.714 0.194 1.00 88.94 100 ASP A N 1
ATOM 708 C CA . ASP A 1 100 ? -12.270 -4.611 1.231 1.00 88.94 100 ASP A CA 1
ATOM 709 C C . ASP A 1 100 ? -10.746 -4.773 1.057 1.00 88.94 100 ASP A C 1
ATOM 711 O O . ASP A 1 100 ? -10.279 -5.667 0.344 1.00 88.94 100 ASP A O 1
ATOM 715 N N . PRO A 1 101 ? -9.945 -3.841 1.603 1.00 89.62 101 PRO A N 1
ATOM 716 C CA . PRO A 1 101 ? -8.502 -3.859 1.430 1.00 89.62 101 PRO A CA 1
ATOM 717 C C . PRO A 1 101 ? -7.899 -4.976 2.287 1.00 89.62 101 PRO A C 1
ATOM 719 O O . PRO A 1 101 ? -7.781 -4.856 3.505 1.00 89.62 101 PRO A O 1
ATOM 722 N N . THR A 1 102 ? -7.497 -6.077 1.659 1.00 93.69 102 THR A N 1
ATOM 723 C CA . THR A 1 102 ? -6.853 -7.220 2.323 1.00 93.69 102 THR A CA 1
ATOM 724 C C . THR A 1 102 ? -5.519 -7.560 1.670 1.00 93.69 102 THR A C 1
ATOM 726 O O . THR A 1 102 ? -5.319 -7.416 0.463 1.00 93.69 102 THR A O 1
ATOM 729 N N . CYS A 1 103 ? -4.557 -7.988 2.486 1.00 93.00 103 CYS A N 1
ATOM 730 C CA . CYS A 1 103 ? -3.252 -8.401 1.996 1.00 93.00 103 CYS A CA 1
ATOM 731 C C . 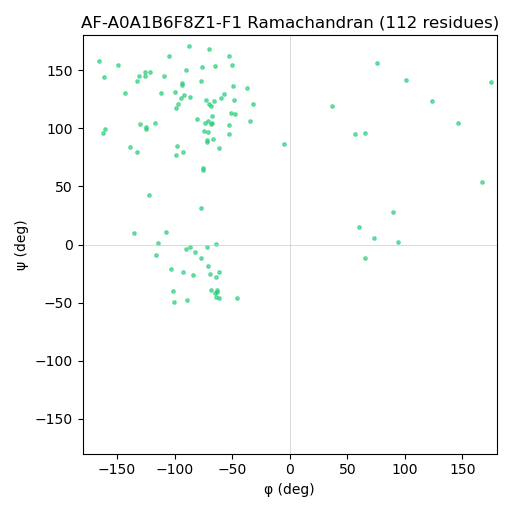CYS A 1 103 ? -3.397 -9.761 1.294 1.00 93.00 103 CYS A C 1
ATOM 733 O O . CYS A 1 103 ? -3.803 -10.715 1.950 1.00 93.00 103 CYS A O 1
ATOM 735 N N . PRO A 1 104 ? -3.000 -9.923 0.022 1.00 91.00 104 PRO A N 1
ATOM 736 C CA . PRO A 1 104 ? -3.164 -11.195 -0.689 1.00 91.00 104 PRO A CA 1
ATOM 737 C C . PRO A 1 104 ? -2.217 -12.308 -0.205 1.00 91.00 104 PRO A C 1
ATOM 739 O O . PRO A 1 104 ? -2.274 -13.420 -0.712 1.00 91.00 104 PRO A O 1
ATOM 742 N N . VAL A 1 105 ? -1.334 -12.018 0.758 1.00 91.88 105 VAL A N 1
ATOM 743 C CA . VAL A 1 105 ? -0.357 -12.977 1.303 1.00 91.88 105 VAL A CA 1
ATOM 744 C C . VAL A 1 105 ? -0.833 -13.553 2.630 1.00 91.88 105 VAL A C 1
ATOM 746 O O . VAL A 1 105 ? -0.832 -14.762 2.820 1.00 91.88 105 VAL A O 1
ATOM 749 N N . CYS A 1 106 ? -1.257 -12.692 3.557 1.00 94.19 106 CYS A N 1
ATOM 750 C CA . CYS A 1 106 ? -1.686 -13.105 4.896 1.00 94.19 106 CYS A CA 1
ATOM 751 C C . CYS A 1 106 ? -3.167 -12.855 5.174 1.00 94.19 106 CYS A C 1
ATOM 753 O O . CYS A 1 106 ? -3.615 -13.093 6.290 1.00 94.19 106 CYS A O 1
ATOM 755 N N . HIS A 1 107 ? -3.907 -12.334 4.193 1.00 93.25 107 HIS A N 1
ATOM 756 C CA . HIS A 1 107 ? -5.347 -12.076 4.256 1.00 93.25 107 HIS A CA 1
ATOM 757 C C . HIS A 1 107 ? -5.761 -11.102 5.373 1.00 93.25 107 HIS A C 1
ATOM 759 O O . HIS A 1 107 ? -6.936 -10.973 5.701 1.00 93.25 107 HIS A O 1
ATOM 765 N N . GLN A 1 108 ? -4.796 -10.375 5.940 1.00 93.62 108 GLN A N 1
ATOM 766 C CA . GLN A 1 108 ? -5.035 -9.370 6.967 1.00 93.62 108 GLN A CA 1
ATOM 767 C C . GLN A 1 108 ? -5.591 -8.098 6.327 1.00 93.62 108 GLN A C 1
ATOM 769 O O . GLN A 1 108 ? -5.103 -7.679 5.274 1.00 93.62 108 GLN A O 1
ATOM 774 N N . THR A 1 109 ? -6.552 -7.452 6.988 1.00 93.19 109 THR A N 1
ATOM 775 C CA . THR A 1 109 ? -7.050 -6.133 6.583 1.00 93.19 109 THR A CA 1
ATOM 776 C C . THR A 1 109 ? -5.910 -5.121 6.535 1.00 93.19 109 THR A C 1
ATOM 778 O O . THR A 1 109 ? -5.126 -4.988 7.478 1.00 93.19 109 THR A O 1
ATOM 781 N N . VAL A 1 110 ? -5.827 -4.413 5.419 1.00 93.44 110 VAL A N 1
ATOM 782 C CA . VAL A 1 110 ? -4.821 -3.406 5.115 1.00 93.44 110 VAL A CA 1
ATOM 783 C C . VAL A 1 110 ? -5.427 -2.041 5.375 1.00 93.44 110 VAL A C 1
ATOM 785 O O . VAL A 1 110 ? -6.521 -1.737 4.912 1.00 93.44 110 VAL A O 1
ATOM 788 N N . LEU A 1 111 ? -4.696 -1.205 6.100 1.00 90.19 111 LEU A N 1
ATOM 789 C CA . LEU A 1 111 ? -5.118 0.163 6.386 1.00 90.19 111 LEU A CA 1
ATOM 790 C C . LEU A 1 111 ? -4.395 1.161 5.488 1.00 90.19 111 LEU A C 1
ATOM 792 O O . LEU A 1 111 ? -4.982 2.146 5.048 1.00 90.19 111 LEU A O 1
ATOM 796 N N . GLN A 1 112 ? -3.102 0.929 5.249 1.00 89.56 112 GLN A N 1
ATOM 797 C CA . GLN A 1 112 ? -2.229 1.868 4.552 1.00 89.56 112 GLN A CA 1
ATOM 798 C C . GLN A 1 112 ? -1.133 1.122 3.786 1.00 89.56 112 GLN A C 1
ATOM 800 O O . GLN A 1 112 ?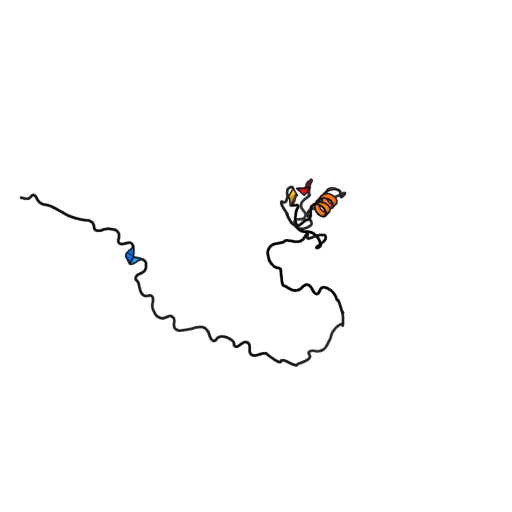 -0.743 0.012 4.154 1.00 89.56 112 GLN A O 1
ATOM 805 N N . ALA A 1 113 ? -0.629 1.764 2.735 1.00 90.38 113 ALA A N 1
ATOM 806 C CA . ALA A 1 113 ? 0.558 1.349 2.000 1.00 90.38 113 ALA A CA 1
ATOM 807 C C . ALA A 1 113 ? 1.666 2.382 2.240 1.00 90.38 113 ALA A C 1
ATOM 809 O O . ALA A 1 113 ? 1.395 3.579 2.107 1.00 90.38 113 ALA A O 1
ATOM 810 N N . ILE A 1 114 ? 2.865 1.921 2.604 1.00 88.00 114 ILE A N 1
ATOM 811 C CA . ILE A 1 114 ? 4.055 2.757 2.851 1.00 88.00 114 ILE A CA 1
ATOM 812 C C . ILE A 1 114 ? 5.237 2.304 2.016 1.00 88.00 114 ILE A C 1
ATOM 814 O O . ILE A 1 114 ? 5.333 1.078 1.796 1.00 88.00 114 ILE A O 1
#

Foldseek 3Di:
DDDDDYDDPDDPPPVVPVPDDDDDDPDDDPDPDPPDPPPPDDDDDDDDDDDDDDPDPPPPPDDFQAAPPPRPHTQDKAFPPVRDRRHDPVVQVVLCPDPFRADPPPRHGTNDID

Organism: NCBI:txid1464854

Solvent-accessible surface area (backbone atoms only — not comparable to full-atom values): 8006 Å² total; per-residue (Å²): 140,82,87,90,79,88,80,76,87,72,71,89,65,78,70,67,81,84,66,70,91,78,76,87,85,85,81,89,73,87,73,81,75,87,70,80,78,82,73,88,71,90,78,84,83,81,78,93,71,92,76,84,86,81,95,68,71,92,70,82,91,72,87,81,56,50,7,76,85,76,65,80,42,58,46,68,17,27,34,34,82,80,62,56,66,43,23,21,54,70,60,37,49,54,43,50,71,44,98,74,23,52,36,96,85,77,66,46,71,38,76,45,63,82

Radius of gyration: 32.26 Å; Cα contacts (8 Å, |Δi|>4): 102; chains: 1; bounding box: 77×46×85 Å

pLDDT: mean 70.46, std 19.57, range [39.94, 95.5]

Sequence (114 aa):
SSSSSGSATTGLDLGSIWGTSLDRDEGLGDSPSFETATASSSIWSFSARPSPPHSTSPTESLGKRDCHVCGDREVTAALVPCGHNLFCLECATRLCAGSDPTCPVCHQTVLQAI

Secondary structure (DSSP, 8-state):
-------------GGGSS---------------------------------------S---SSPPBPTTTSSSB--EEEETTTEEEE-HHHHHHHHTSSS-B-TTT-PBP-EE-